Protein AF-A0A852LH03-F1 (afdb_monomer)

Structure (mmCIF, N/CA/C/O backbone):
data_AF-A0A852LH03-F1
#
_entry.id   AF-A0A852LH03-F1
#
loop_
_atom_site.group_PDB
_atom_site.id
_atom_site.type_symbol
_atom_site.label_atom_id
_atom_site.label_alt_id
_atom_site.label_comp_id
_atom_site.label_asym_id
_atom_site.label_entity_id
_atom_site.label_seq_id
_atom_site.pdbx_PDB_ins_code
_atom_site.Cartn_x
_atom_site.Cartn_y
_atom_site.Cartn_z
_atom_site.occupancy
_atom_site.B_iso_or_equiv
_atom_site.auth_seq_id
_atom_site.auth_comp_id
_atom_site.auth_asym_id
_atom_site.auth_atom_id
_atom_site.pdbx_PDB_model_num
ATOM 1 N N . LEU A 1 1 ? -16.633 6.718 -4.599 1.00 50.31 1 LEU A N 1
ATOM 2 C CA . LEU A 1 1 ? -15.971 6.375 -3.315 1.00 50.31 1 LEU A CA 1
ATOM 3 C C . LEU A 1 1 ? -14.450 6.624 -3.293 1.00 50.31 1 LEU A C 1
ATOM 5 O O . LEU A 1 1 ? -13.876 6.566 -2.223 1.00 50.31 1 LEU A O 1
ATOM 9 N N . GLY A 1 2 ? -13.786 6.999 -4.401 1.00 48.81 2 GLY A N 1
ATOM 10 C CA . GLY A 1 2 ? -12.333 7.282 -4.398 1.00 48.8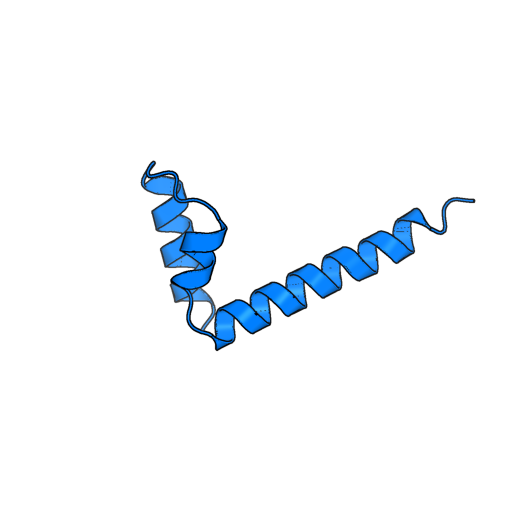1 2 GLY A CA 1
ATOM 11 C C . GLY A 1 2 ? -11.888 8.632 -3.802 1.00 48.81 2 GLY A C 1
ATOM 12 O O . GLY A 1 2 ? -10.697 8.843 -3.612 1.00 48.81 2 GLY A O 1
ATOM 13 N N . GLY A 1 3 ? -12.815 9.549 -3.497 1.00 58.78 3 GLY A N 1
ATOM 14 C CA . GLY A 1 3 ? -12.475 10.917 -3.072 1.00 58.78 3 GLY A CA 1
ATOM 15 C C . GLY A 1 3 ? -11.978 11.048 -1.627 1.00 58.78 3 GLY A C 1
ATOM 16 O O . GLY A 1 3 ? -11.126 11.885 -1.353 1.00 58.78 3 GLY A O 1
ATOM 17 N N . ALA A 1 4 ? -12.460 10.211 -0.704 1.00 61.06 4 ALA A N 1
ATOM 18 C CA . ALA A 1 4 ? -12.094 10.320 0.713 1.00 61.06 4 ALA A CA 1
ATOM 19 C C . ALA A 1 4 ? -10.695 9.752 1.004 1.00 61.06 4 ALA A C 1
ATOM 21 O O . ALA A 1 4 ? -9.935 10.339 1.767 1.00 61.06 4 ALA A O 1
ATOM 22 N N . VAL A 1 5 ? -10.330 8.649 0.344 1.00 58.75 5 VAL A N 1
ATOM 23 C CA . VAL A 1 5 ? -9.020 7.995 0.500 1.00 58.75 5 VAL A CA 1
ATOM 24 C C . VAL A 1 5 ? -7.911 8.858 -0.098 1.00 58.75 5 VAL A C 1
ATOM 26 O O . VAL A 1 5 ? -6.887 9.075 0.544 1.00 58.75 5 VAL A O 1
ATOM 29 N N . GLY A 1 6 ? -8.146 9.432 -1.285 1.00 64.56 6 GLY A N 1
ATOM 30 C CA . GLY A 1 6 ? -7.231 10.408 -1.882 1.00 64.56 6 GLY A CA 1
ATOM 31 C C . GLY A 1 6 ? -7.100 11.681 -1.040 1.00 64.56 6 GLY A C 1
ATOM 32 O O . GLY A 1 6 ? -6.002 12.211 -0.903 1.00 64.56 6 GLY A O 1
ATOM 33 N N . GLY A 1 7 ? -8.195 12.130 -0.415 1.00 71.06 7 GLY A N 1
ATOM 34 C CA . GLY A 1 7 ? -8.194 13.281 0.491 1.00 71.06 7 GLY A CA 1
ATOM 35 C C . GLY A 1 7 ? -7.392 13.042 1.772 1.00 71.06 7 GLY A C 1
ATOM 36 O O . GLY A 1 7 ? -6.612 13.906 2.167 1.00 71.06 7 GLY A O 1
ATOM 37 N N . LEU A 1 8 ? -7.526 11.864 2.393 1.00 71.06 8 LEU A N 1
ATOM 38 C CA . LEU A 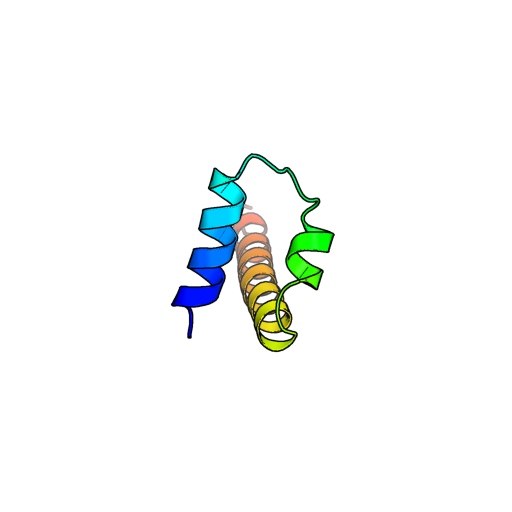1 8 ? -6.774 11.523 3.601 1.00 71.06 8 LEU A CA 1
ATOM 39 C C . LEU A 1 8 ? -5.280 11.362 3.286 1.00 71.06 8 LEU A C 1
ATOM 41 O O . LEU A 1 8 ? -4.453 11.973 3.954 1.00 71.06 8 LEU A O 1
ATOM 45 N N . LEU A 1 9 ? -4.926 10.625 2.229 1.00 67.00 9 LEU A N 1
ATOM 46 C CA . LEU A 1 9 ? -3.529 10.465 1.804 1.00 67.00 9 LEU A CA 1
ATOM 47 C C . LEU A 1 9 ? -2.892 11.801 1.381 1.00 67.00 9 LEU A C 1
ATOM 49 O O . LEU A 1 9 ? -1.744 12.067 1.732 1.00 67.00 9 LEU A O 1
ATOM 53 N N . GLY A 1 10 ? -3.645 12.668 0.696 1.00 67.44 10 GLY A N 1
ATOM 54 C CA . GLY A 1 10 ? -3.209 14.022 0.352 1.00 67.44 10 GLY A CA 1
ATOM 55 C C . GLY A 1 10 ? -2.957 14.882 1.591 1.00 67.44 10 GLY A C 1
ATOM 56 O O . GLY A 1 10 ? -1.905 15.508 1.697 1.00 67.44 10 GLY A O 1
ATOM 57 N N . ALA A 1 11 ? -3.864 14.839 2.573 1.00 72.81 11 ALA A N 1
ATOM 58 C CA . ALA A 1 11 ? -3.683 15.527 3.848 1.00 72.81 11 ALA A CA 1
ATOM 59 C C . ALA A 1 11 ? -2.438 15.016 4.595 1.00 72.81 11 ALA A C 1
ATOM 61 O O . ALA A 1 11 ? -1.659 15.824 5.101 1.00 72.81 11 ALA A O 1
ATOM 62 N N . TRP A 1 12 ? -2.192 13.701 4.606 1.00 69.00 12 TRP A N 1
ATOM 63 C CA . TRP A 1 12 ? -1.003 13.083 5.207 1.00 69.00 12 TRP A CA 1
ATOM 64 C C . TRP A 1 12 ? 0.298 13.542 4.545 1.00 69.00 12 TRP A C 1
ATOM 66 O O . TRP A 1 12 ? 1.228 13.943 5.245 1.00 69.00 12 TRP A O 1
ATOM 76 N N . MET A 1 13 ? 0.338 13.575 3.210 1.00 65.50 13 MET A N 1
ATOM 77 C CA . MET A 1 13 ? 1.490 14.067 2.447 1.00 65.50 13 MET A CA 1
ATOM 78 C C . MET A 1 13 ? 1.799 15.541 2.760 1.00 65.50 13 MET A C 1
ATOM 80 O O . MET A 1 13 ? 2.965 15.925 2.813 1.00 65.50 13 MET A O 1
ATOM 84 N N . THR A 1 14 ? 0.770 16.352 3.040 1.00 66.06 14 THR A N 1
ATOM 85 C CA . THR A 1 14 ? 0.925 17.767 3.424 1.00 66.06 14 THR A CA 1
ATOM 86 C C . THR A 1 14 ? 1.171 18.000 4.919 1.00 66.06 14 THR A C 1
ATOM 88 O O . THR A 1 14 ? 1.619 19.079 5.293 1.00 66.06 14 THR A O 1
ATOM 91 N N . SER A 1 15 ? 0.903 17.016 5.786 1.00 64.38 15 SER A N 1
ATOM 92 C CA . SER A 1 15 ? 0.960 17.182 7.251 1.00 64.38 15 SER A CA 1
ATOM 93 C C . SER A 1 15 ? 2.372 17.085 7.839 1.00 64.38 15 SER A C 1
ATOM 95 O O . SER A 1 15 ? 2.554 17.348 9.025 1.00 64.38 15 SER A O 1
ATOM 97 N N . GLY A 1 16 ? 3.373 16.658 7.061 1.00 62.19 16 GLY A N 1
ATOM 98 C CA . GLY A 1 16 ? 4.770 16.533 7.511 1.00 62.19 16 GLY A CA 1
ATOM 99 C C . GLY A 1 16 ? 5.033 15.456 8.580 1.00 62.19 16 GLY A C 1
ATOM 100 O O . GLY A 1 16 ? 6.178 15.239 8.964 1.00 62.19 16 GLY A O 1
ATOM 101 N N . GLN A 1 17 ? 3.997 14.754 9.045 1.00 70.88 17 GLN A N 1
ATOM 102 C CA . GLN A 1 17 ? 4.093 13.615 9.955 1.00 70.88 17 GLN A CA 1
ATOM 103 C C . GLN A 1 17 ? 4.398 12.362 9.135 1.00 70.88 17 GLN A C 1
ATOM 105 O O . GLN A 1 17 ? 3.502 11.750 8.553 1.00 70.88 17 GLN A O 1
ATOM 110 N N . PHE A 1 18 ? 5.673 11.988 9.055 1.00 64.19 18 PHE A N 1
ATOM 111 C CA . PHE A 1 18 ? 6.062 10.734 8.423 1.00 64.19 18 PHE A CA 1
ATOM 112 C C . PHE A 1 18 ? 5.539 9.562 9.261 1.00 64.19 18 PHE A C 1
ATOM 114 O O . PHE A 1 18 ? 6.124 9.196 10.279 1.00 64.19 18 PHE A O 1
ATOM 121 N N . LYS A 1 19 ? 4.420 8.976 8.833 1.00 66.94 19 LYS A N 1
ATOM 122 C CA . LYS A 1 19 ? 3.981 7.671 9.321 1.00 66.94 19 LYS A CA 1
ATOM 123 C C . LYS A 1 19 ? 4.583 6.570 8.453 1.00 66.94 19 LYS A C 1
ATOM 125 O O . LYS A 1 19 ? 4.603 6.703 7.228 1.00 66.94 19 LYS A O 1
ATOM 130 N N . PRO A 1 20 ? 5.039 5.461 9.055 1.00 71.00 20 PRO A N 1
ATOM 131 C CA . PRO A 1 20 ? 5.481 4.310 8.291 1.00 71.00 20 PRO A CA 1
ATOM 132 C C . PRO A 1 20 ? 4.320 3.782 7.435 1.00 71.00 20 PRO A C 1
ATOM 134 O O . PRO A 1 20 ? 3.192 3.642 7.908 1.00 71.00 20 PRO A O 1
ATOM 137 N N . VAL A 1 21 ? 4.614 3.469 6.170 1.00 71.38 21 VAL A N 1
ATOM 138 C CA . VAL A 1 21 ? 3.647 2.981 5.167 1.00 71.38 21 VAL A CA 1
ATOM 139 C C . VAL A 1 21 ? 2.729 1.860 5.695 1.00 71.38 21 VAL A C 1
ATOM 141 O O . VAL A 1 21 ? 1.521 1.948 5.4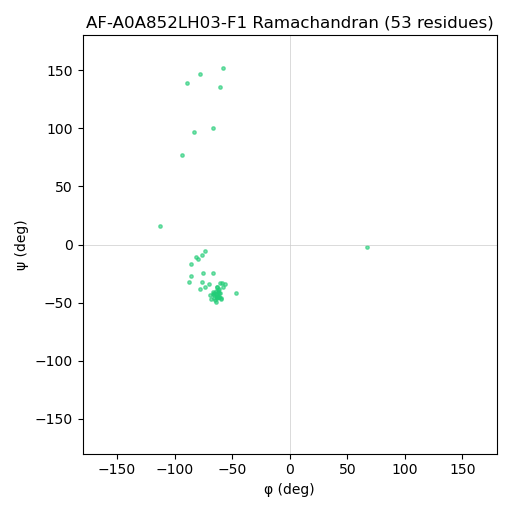70 1.00 71.38 21 VAL A O 1
ATOM 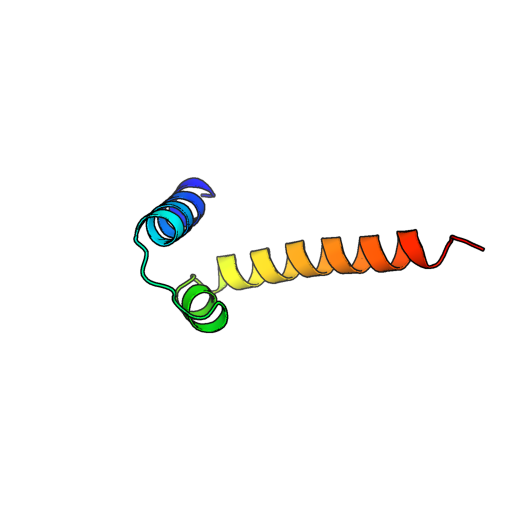144 N N . PRO A 1 22 ? 3.217 0.860 6.462 1.00 67.94 22 PRO A N 1
ATOM 145 C CA . PRO A 1 22 ? 2.356 -0.160 7.064 1.00 67.94 22 PRO A CA 1
ATOM 146 C C . PRO A 1 22 ? 1.262 0.401 7.980 1.00 67.94 22 PRO A C 1
ATOM 148 O O . PRO A 1 22 ? 0.149 -0.109 7.988 1.00 67.94 22 PRO A O 1
ATOM 151 N N . GLN A 1 23 ? 1.551 1.462 8.733 1.00 74.12 23 GLN A N 1
ATOM 152 C CA . GLN A 1 23 ? 0.607 2.061 9.676 1.00 74.12 23 GLN A CA 1
ATOM 153 C C . GLN A 1 23 ? -0.488 2.847 8.949 1.00 74.12 23 GLN A C 1
ATOM 155 O O . GLN A 1 23 ? -1.650 2.782 9.330 1.00 74.12 23 GLN A O 1
ATOM 160 N N . ILE A 1 24 ? -0.132 3.511 7.847 1.00 76.00 24 ILE A N 1
ATOM 161 C CA . ILE A 1 24 ? -1.093 4.180 6.958 1.00 76.00 24 ILE A CA 1
ATOM 162 C C . ILE A 1 24 ? -2.038 3.148 6.331 1.00 76.00 24 ILE A C 1
ATOM 164 O O . ILE A 1 24 ? -3.245 3.357 6.285 1.00 76.00 24 ILE A O 1
ATOM 168 N N . LEU A 1 25 ? -1.498 2.010 5.886 1.00 75.88 25 LEU A N 1
ATOM 169 C CA . LEU A 1 25 ? -2.288 0.917 5.319 1.00 75.88 25 LEU A CA 1
ATOM 170 C C . LEU A 1 25 ? -3.243 0.304 6.346 1.00 75.88 25 LEU A C 1
ATOM 172 O O . LEU A 1 25 ? -4.387 0.031 6.006 1.00 75.88 25 LEU A O 1
ATOM 176 N N . MET A 1 26 ? -2.809 0.139 7.598 1.00 76.06 26 MET A N 1
ATOM 177 C CA . MET A 1 26 ? -3.652 -0.373 8.687 1.00 76.06 26 MET A CA 1
ATOM 178 C C . MET A 1 26 ? -4.796 0.577 9.074 1.00 76.06 26 MET A C 1
ATOM 180 O O . MET A 1 26 ? -5.809 0.117 9.595 1.00 76.06 26 MET A O 1
ATOM 184 N N . GLU A 1 27 ? -4.656 1.879 8.817 1.00 78.75 27 GLU A N 1
ATOM 185 C CA . GLU A 1 27 ? -5.705 2.884 9.045 1.00 78.75 27 GLU A CA 1
ATOM 186 C C . GLU A 1 27 ? -6.762 2.911 7.924 1.00 78.75 27 GLU A C 1
ATOM 188 O O . GLU A 1 27 ? -7.828 3.507 8.096 1.00 78.75 27 GLU A O 1
ATOM 193 N N . LEU A 1 28 ? -6.508 2.253 6.786 1.00 76.62 28 LEU A N 1
ATOM 194 C CA . LEU A 1 28 ? -7.486 2.126 5.706 1.00 76.62 28 LEU A CA 1
ATOM 195 C C . LEU A 1 28 ? -8.534 1.048 6.024 1.00 76.62 28 LEU A C 1
ATOM 197 O O . LEU A 1 28 ? -8.197 0.009 6.601 1.00 76.62 28 LEU A O 1
ATOM 201 N N . PRO A 1 29 ? -9.793 1.222 5.577 1.00 83.00 29 PRO A N 1
ATOM 202 C CA . PRO A 1 29 ? -10.785 0.161 5.660 1.00 83.00 29 PR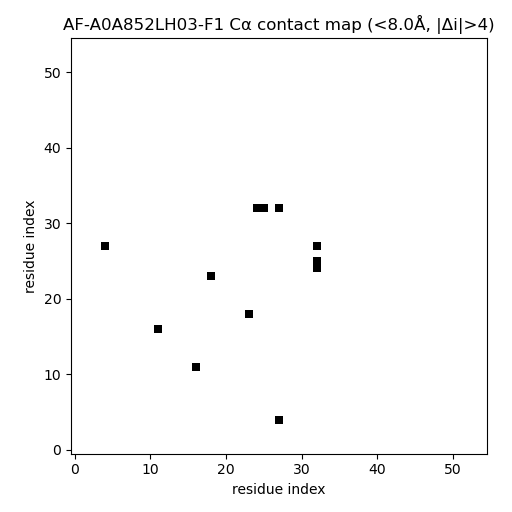O A CA 1
ATOM 203 C C . PRO A 1 29 ? -10.317 -1.103 4.912 1.00 83.00 29 PRO A C 1
ATOM 205 O O . PRO A 1 29 ? -9.592 -1.001 3.915 1.00 83.00 29 PRO A O 1
ATOM 208 N N . PRO A 1 30 ? -10.761 -2.304 5.329 1.00 82.25 30 PRO A N 1
ATOM 209 C CA . PRO A 1 30 ? -10.317 -3.563 4.724 1.00 82.25 30 PRO A CA 1
ATOM 210 C C . PRO A 1 30 ? -10.545 -3.639 3.206 1.00 82.25 30 PRO A C 1
ATOM 212 O O . PRO A 1 30 ? -9.733 -4.211 2.481 1.00 82.25 30 PRO A O 1
ATOM 215 N N . ALA A 1 31 ? -11.628 -3.032 2.710 1.00 82.44 31 ALA A N 1
ATOM 216 C CA . ALA A 1 31 ? -11.960 -3.011 1.286 1.00 82.44 31 ALA A CA 1
ATOM 217 C C . ALA A 1 31 ? -10.929 -2.222 0.457 1.00 82.44 31 ALA A C 1
ATOM 219 O O . ALA A 1 31 ? -10.486 -2.682 -0.597 1.00 82.44 31 ALA A O 1
ATOM 220 N N . GLU A 1 32 ? -10.505 -1.059 0.948 1.00 78.69 32 GLU A N 1
ATOM 221 C CA . GLU A 1 32 ? -9.466 -0.232 0.339 1.00 78.69 32 GLU A CA 1
ATOM 222 C C . GLU A 1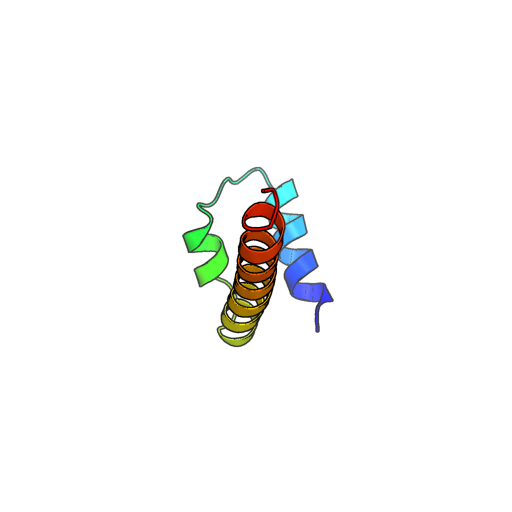 32 ? -8.091 -0.902 0.378 1.00 78.69 32 GLU A C 1
ATOM 224 O O . GLU A 1 32 ? -7.377 -0.855 -0.623 1.00 78.69 32 GLU A O 1
ATOM 229 N N . GLN A 1 33 ? -7.732 -1.568 1.482 1.00 81.75 33 GLN A N 1
ATOM 230 C CA . GLN A 1 33 ? -6.481 -2.333 1.562 1.00 81.75 33 GLN A CA 1
ATOM 231 C C . GLN A 1 33 ? -6.439 -3.435 0.500 1.00 81.75 33 GLN A C 1
ATOM 233 O O . GLN A 1 33 ? -5.455 -3.565 -0.229 1.00 81.75 33 GLN A O 1
ATOM 238 N N . GLN A 1 34 ? -7.534 -4.189 0.364 1.00 85.44 34 GLN A N 1
ATOM 239 C CA . GLN A 1 34 ? -7.647 -5.253 -0.630 1.00 85.44 34 GLN A CA 1
ATOM 240 C C . GLN A 1 34 ? -7.536 -4.703 -2.056 1.00 85.44 34 GLN A C 1
ATOM 242 O O . GLN A 1 34 ? -6.873 -5.292 -2.910 1.00 85.44 34 GLN A O 1
ATOM 247 N N . ARG A 1 35 ? -8.166 -3.554 -2.319 1.00 83.50 35 ARG A N 1
ATOM 248 C CA . ARG A 1 35 ? -8.106 -2.894 -3.621 1.00 83.50 35 ARG A CA 1
ATOM 249 C C . ARG A 1 35 ? -6.695 -2.412 -3.951 1.00 83.50 35 ARG A C 1
ATOM 251 O O . ARG A 1 35 ? -6.217 -2.689 -5.046 1.00 83.50 35 ARG A O 1
ATOM 258 N N . LEU A 1 36 ? -6.030 -1.740 -3.013 1.00 83.62 36 LEU A N 1
ATOM 259 C CA . LEU A 1 36 ? -4.667 -1.246 -3.197 1.00 83.62 36 LEU A CA 1
ATOM 260 C C . LEU A 1 36 ? -3.693 -2.403 -3.440 1.00 83.62 36 LEU A C 1
ATOM 262 O O . LEU A 1 36 ? -2.856 -2.330 -4.335 1.00 83.62 36 LEU A O 1
ATOM 266 N N . PHE A 1 37 ? -3.845 -3.494 -2.687 1.00 84.12 37 PHE A N 1
ATOM 267 C CA . PHE A 1 37 ? -3.073 -4.713 -2.897 1.00 84.12 37 PHE A CA 1
ATOM 268 C C . PHE A 1 37 ? -3.288 -5.283 -4.302 1.00 84.12 37 PHE A C 1
ATOM 270 O O . PHE A 1 37 ? -2.319 -5.589 -4.992 1.00 84.12 37 PHE A O 1
ATOM 277 N N . ASN A 1 38 ? -4.540 -5.387 -4.753 1.00 86.50 38 ASN A N 1
ATOM 278 C CA . ASN A 1 38 ? -4.860 -5.913 -6.079 1.00 86.50 38 ASN A CA 1
ATOM 279 C C . ASN A 1 38 ? -4.302 -5.028 -7.204 1.00 86.50 38 ASN A C 1
ATOM 281 O O . ASN A 1 38 ? -3.753 -5.554 -8.169 1.00 86.50 38 ASN A O 1
ATOM 285 N N . GLU A 1 39 ? -4.416 -3.703 -7.080 1.00 86.50 39 GLU A N 1
ATOM 286 C CA . GLU A 1 39 ? -3.879 -2.752 -8.061 1.00 86.50 39 GLU A CA 1
ATOM 287 C C . GLU A 1 39 ? -2.342 -2.800 -8.096 1.00 86.50 39 GLU A C 1
ATOM 289 O O . GLU A 1 39 ? -1.757 -2.932 -9.171 1.00 86.50 39 GLU A O 1
ATOM 294 N N . ALA A 1 40 ? -1.677 -2.802 -6.937 1.00 84.56 40 ALA A N 1
ATOM 295 C CA . ALA A 1 40 ? -0.221 -2.923 -6.854 1.00 84.56 40 ALA A CA 1
ATOM 296 C C . ALA A 1 40 ? 0.278 -4.267 -7.407 1.00 84.56 40 ALA A C 1
ATOM 298 O O . ALA A 1 40 ? 1.216 -4.300 -8.202 1.00 84.56 40 ALA A O 1
ATOM 299 N N . ALA A 1 41 ? -0.377 -5.376 -7.051 1.00 85.88 41 ALA A N 1
ATOM 300 C CA . ALA A 1 41 ? -0.048 -6.700 -7.568 1.00 85.88 41 ALA A CA 1
ATOM 301 C C . ALA A 1 41 ? -0.252 -6.789 -9.088 1.00 85.88 41 ALA A C 1
ATOM 303 O O . ALA A 1 41 ? 0.540 -7.435 -9.770 1.00 85.88 41 ALA A O 1
ATOM 304 N N . ALA A 1 42 ? -1.280 -6.132 -9.634 1.00 87.62 42 ALA A N 1
ATOM 305 C CA . ALA A 1 42 ? -1.492 -6.055 -11.074 1.00 87.62 42 ALA A CA 1
ATOM 306 C C . ALA A 1 42 ? -0.376 -5.264 -11.772 1.00 87.62 42 ALA A C 1
ATOM 308 O O . ALA A 1 42 ? 0.101 -5.704 -12.814 1.00 87.62 42 ALA A O 1
ATOM 309 N N . ILE A 1 43 ? 0.074 -4.141 -11.205 1.00 84.19 43 ILE A N 1
ATOM 310 C CA . ILE A 1 43 ? 1.195 -3.357 -11.750 1.00 84.19 43 ILE A CA 1
ATOM 311 C C . ILE A 1 43 ? 2.490 -4.176 -11.717 1.00 84.19 43 ILE A C 1
ATOM 313 O O . ILE A 1 43 ? 3.159 -4.292 -12.739 1.00 84.19 43 ILE A O 1
ATOM 317 N N . ILE A 1 44 ? 2.815 -4.790 -10.575 1.00 83.38 44 ILE A N 1
ATOM 318 C CA . ILE A 1 44 ? 4.035 -5.596 -10.404 1.00 83.38 44 ILE A CA 1
ATOM 319 C C . ILE A 1 44 ? 4.039 -6.786 -11.371 1.00 83.38 44 ILE A C 1
ATOM 321 O O . ILE A 1 44 ? 5.036 -7.022 -12.046 1.00 83.38 44 ILE A O 1
ATOM 325 N N . ARG A 1 45 ? 2.913 -7.500 -11.505 1.00 78.62 45 ARG A N 1
ATOM 326 C CA . ARG A 1 45 ? 2.788 -8.607 -12.467 1.00 78.62 45 ARG A CA 1
ATOM 327 C C . ARG A 1 45 ? 2.963 -8.160 -13.915 1.00 78.62 45 ARG A C 1
ATOM 329 O O . ARG A 1 45 ? 3.549 -8.901 -14.694 1.00 78.62 45 ARG A O 1
ATOM 336 N N . HIS A 1 46 ? 2.452 -6.989 -14.292 1.00 73.75 46 HIS A N 1
AT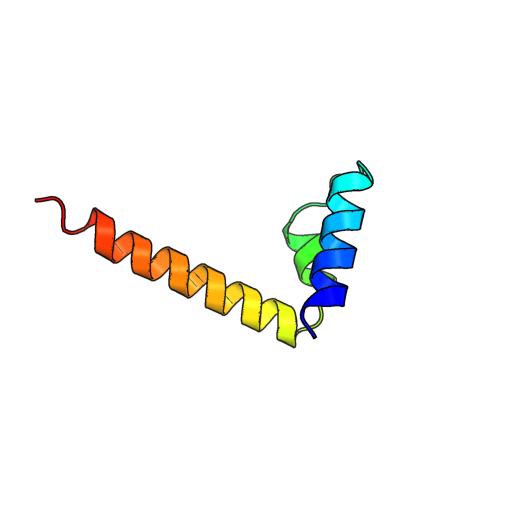OM 337 C CA . HIS A 1 46 ? 2.679 -6.457 -15.638 1.00 73.75 46 HIS A CA 1
ATOM 338 C C . HIS A 1 46 ? 4.138 -6.027 -15.849 1.00 73.75 46 HIS A C 1
ATOM 340 O O . HIS A 1 46 ? 4.659 -6.202 -16.950 1.00 73.75 46 HIS A O 1
ATOM 346 N N . LEU A 1 47 ? 4.813 -5.516 -14.813 1.00 67.06 47 LEU A N 1
ATOM 347 C CA . LEU A 1 47 ? 6.239 -5.188 -14.878 1.00 67.06 47 LEU A CA 1
ATOM 348 C C . LEU A 1 47 ? 7.098 -6.436 -15.123 1.00 67.06 47 LEU A C 1
ATOM 350 O O . LEU A 1 47 ? 7.932 -6.423 -16.023 1.00 67.06 47 LEU A O 1
ATOM 354 N N . GLU A 1 48 ? 6.838 -7.535 -14.405 1.00 60.44 48 GLU A N 1
ATOM 355 C CA . GLU A 1 48 ? 7.573 -8.797 -14.596 1.00 60.44 48 GLU A CA 1
ATOM 356 C C . GLU A 1 48 ? 7.453 -9.344 -16.027 1.00 60.44 48 GLU A C 1
ATOM 358 O O . GLU A 1 48 ? 8.403 -9.912 -16.556 1.00 60.44 48 GLU A O 1
ATOM 363 N N . TRP A 1 49 ? 6.315 -9.125 -16.693 1.00 56.47 49 TRP A N 1
ATOM 364 C CA . TRP A 1 49 ? 6.129 -9.506 -18.096 1.00 56.47 49 TRP A CA 1
ATOM 365 C C . TRP A 1 49 ? 6.840 -8.587 -19.094 1.00 56.47 49 TRP A C 1
ATOM 367 O O . TRP A 1 49 ? 7.131 -9.022 -20.205 1.00 56.47 49 TRP A O 1
ATOM 377 N N . THR A 1 50 ? 7.107 -7.330 -18.732 1.00 57.72 50 THR A N 1
ATOM 378 C CA . THR A 1 50 ? 7.692 -6.352 -19.663 1.00 57.72 50 THR A CA 1
ATOM 379 C C . THR A 1 50 ? 9.223 -6.414 -19.666 1.00 57.72 50 THR A C 1
ATOM 381 O O . THR A 1 50 ? 9.825 -6.249 -20.724 1.00 57.72 50 THR A O 1
ATOM 384 N N . ASP A 1 51 ? 9.854 -6.736 -18.530 1.00 55.53 51 ASP A N 1
ATOM 385 C CA . ASP A 1 51 ? 11.314 -6.919 -18.440 1.00 55.53 51 ASP A CA 1
ATOM 386 C C . ASP A 1 51 ? 11.781 -8.341 -18.810 1.00 55.53 51 ASP A C 1
ATOM 388 O O . ASP A 1 51 ? 12.882 -8.512 -19.328 1.00 55.53 51 ASP A O 1
ATOM 392 N N . ALA A 1 52 ? 10.949 -9.377 -18.632 1.00 57.47 52 ALA A N 1
ATOM 393 C CA . ALA A 1 52 ? 11.316 -10.756 -18.994 1.00 57.47 52 ALA A CA 1
ATOM 394 C C . ALA A 1 52 ? 11.320 -11.040 -20.514 1.00 57.47 52 ALA A C 1
ATOM 396 O O . ALA A 1 52 ? 11.709 -12.131 -20.931 1.00 57.47 52 ALA A O 1
ATOM 397 N N . VAL A 1 53 ? 10.889 -10.081 -21.344 1.00 56.59 53 VAL A N 1
ATOM 398 C CA . VAL A 1 53 ? 10.820 -10.197 -22.817 1.00 56.59 53 VAL A CA 1
ATOM 399 C C . VAL A 1 53 ? 11.820 -9.254 -23.514 1.00 56.59 53 VAL A C 1
ATOM 401 O O . VAL A 1 53 ? 11.735 -9.033 -24.717 1.00 56.59 53 VAL A O 1
ATOM 404 N N . GLN A 1 54 ? 12.813 -8.720 -22.794 1.00 55.56 54 GLN A N 1
ATOM 405 C CA . GLN A 1 54 ? 14.022 -8.174 -23.425 1.00 55.56 54 GLN A CA 1
ATOM 406 C C . GLN A 1 54 ? 15.123 -9.243 -23.475 1.00 55.56 54 GLN A C 1
ATOM 408 O O . GLN A 1 54 ? 1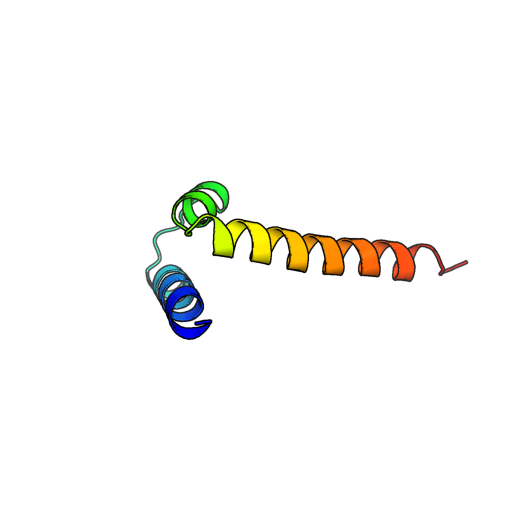6.069 -9.228 -22.690 1.00 55.56 54 GLN A O 1
ATOM 413 N N . LEU A 1 55 ? 14.980 -10.175 -24.417 1.00 56.41 55 LEU A N 1
ATOM 414 C CA . LEU A 1 55 ? 16.072 -10.965 -24.998 1.00 56.41 55 LEU A CA 1
ATOM 415 C C . LEU A 1 55 ? 16.063 -10.745 -26.514 1.00 56.41 55 LE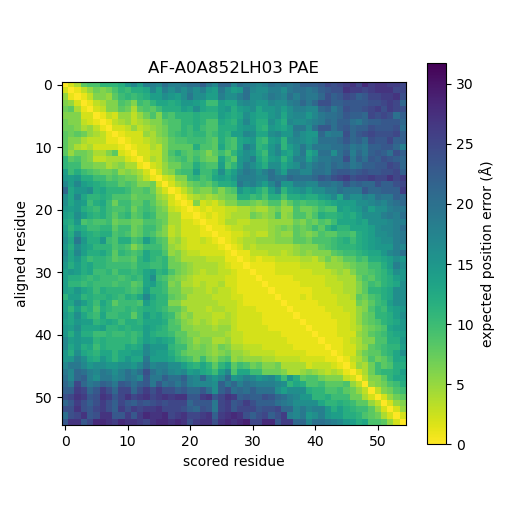U A C 1
ATOM 417 O O . LEU A 1 55 ? 17.148 -10.870 -27.121 1.00 56.41 55 LEU A O 1
#

Secondary structure (DSSP, 8-state):
-HHHHHHHHHHHHHS-----HHHHHHTS-HHHHHHHHHHHHHHHHHHHHHHTT--

Mean predicted aligned error: 11.35 Å

InterPro domains:
  IPR033369 Protein C19orf12 [PF20721] (1-55)
  IPR033369 Protein C19orf12 [PTHR31493] (2-55)

Foldseek 3Di:
DPPVLCVVVVVVVVVPPDDDPVVNLVPDDPVVNVVVVVVVVVVVVVVVVVVVPPD

Sequence (55 aa):
LGGAVGGLLGAWMTSGQFKPVPQILMELPPAEQQRLFNEAAAIIRHLEWTDAVQL

Solvent-accessible surface area (backbone atoms only — not comparable to full-atom values): 3392 Å² total; per-residue (Å²): 128,71,65,62,59,53,48,53,54,50,49,46,72,72,62,76,63,87,66,59,68,69,61,58,51,67,72,42,57,69,69,57,45,54,48,52,50,52,54,50,51,52,53,53,56,52,49,58,60,61,63,75,68,76,125

Radius of gyration: 14.81 Å; Cα contacts (8 Å, |Δi|>4): 6; chains: 1; bounding box: 32×29×35 Å

Organism: Urocolius indicus (NCBI:txid458196)

pLDDT: mean 71.05, std 10.65, range [48.81, 87.62]